Protein AF-A0A1J5WRD7-F1 (afdb_monomer_lite)

Foldseek 3Di:
DDFKFQQPDDPPDDGHRPDDDDDDPQKDKDDKDWQVVDPPDRITDIDIDIDGHPDPCPPPQPFAPVLCVVCVVVLVVDPVVVVFDPDPVSVVVSVVVSSVVSVRGDDDPPPPDD

Radius of gyration: 19.21 Å; chains: 1; bounding box: 38×40×55 Å

Secondary structure (DSSP, 8-state):
----B--S--TTPPP------PPPTTEEE---EE-TT--SSSB--EE--EEEPTT-------B-HHHHHHHHHHHHT-GGGGG--SSHHHHHHHHHHHHHHTT-BPP-------

Structure (mmCIF, N/CA/C/O backbone):
data_AF-A0A1J5WRD7-F1
#
_entry.id   AF-A0A1J5WRD7-F1
#
loop_
_atom_site.group_PDB
_atom_site.id
_atom_site.type_symbol
_atom_site.label_atom_id
_atom_site.label_alt_id
_atom_site.label_comp_id
_atom_site.label_asym_id
_atom_site.label_entity_id
_atom_site.label_seq_id
_atom_site.pdbx_PDB_ins_code
_atom_site.Cartn_x
_atom_site.Cartn_y
_atom_site.Cartn_z
_atom_site.occupancy
_atom_site.B_iso_or_equiv
_atom_site.auth_seq_id
_atom_site.auth_comp_id
_atom_site.auth_asym_id
_atom_site.auth_atom_id
_atom_site.pdbx_PDB_model_num
ATOM 1 N N . ARG A 1 1 ? 0.623 6.295 -19.381 1.00 45.09 1 ARG A N 1
ATOM 2 C CA . ARG A 1 1 ? 1.212 5.093 -18.743 1.00 45.09 1 ARG A CA 1
ATOM 3 C C . ARG A 1 1 ? 2.720 5.178 -18.946 1.00 45.09 1 ARG A C 1
ATOM 5 O O . ARG A 1 1 ? 3.125 5.385 -20.080 1.00 45.09 1 ARG A O 1
ATOM 12 N N . GLY A 1 2 ? 3.513 5.190 -17.873 1.00 43.97 2 GLY A N 1
ATOM 13 C CA . GLY A 1 2 ? 4.979 5.242 -17.940 1.00 43.97 2 GLY A CA 1
ATOM 14 C C . GLY A 1 2 ? 5.543 3.857 -17.643 1.00 43.97 2 GLY A C 1
ATOM 15 O O . GLY A 1 2 ? 5.086 3.233 -16.695 1.00 43.97 2 GLY A O 1
ATOM 16 N N . GLU A 1 3 ? 6.452 3.374 -18.484 1.00 45.34 3 GLU A N 1
ATOM 17 C CA . GLU A 1 3 ? 7.014 2.015 -18.442 1.00 45.34 3 GLU A CA 1
ATOM 18 C C . GLU A 1 3 ? 8.260 1.944 -17.563 1.00 45.34 3 GLU A C 1
ATOM 20 O O . GLU A 1 3 ? 9.189 2.719 -17.769 1.00 45.34 3 GLU A O 1
ATOM 25 N N . THR A 1 4 ? 8.274 1.031 -16.595 1.00 45.94 4 THR A N 1
ATOM 26 C CA . THR A 1 4 ? 9.169 1.067 -15.425 1.00 45.94 4 THR A CA 1
ATOM 27 C C . THR A 1 4 ? 10.047 -0.179 -15.271 1.00 45.94 4 THR A C 1
ATOM 29 O O . THR A 1 4 ? 11.093 -0.116 -14.627 1.00 45.94 4 THR A O 1
ATOM 32 N N . TRP A 1 5 ? 9.702 -1.273 -15.958 1.00 42.44 5 TRP A N 1
ATOM 33 C CA . TRP A 1 5 ? 10.437 -2.533 -15.899 1.00 42.44 5 TRP A CA 1
ATOM 34 C C . TRP A 1 5 ? 11.521 -2.620 -16.972 1.00 42.44 5 TRP A C 1
ATOM 36 O O . TRP A 1 5 ? 11.267 -2.300 -18.139 1.00 42.44 5 TRP A O 1
ATOM 46 N N . ASN A 1 6 ? 12.708 -3.107 -16.596 1.00 51.16 6 ASN A N 1
ATOM 47 C CA . ASN A 1 6 ? 13.838 -3.252 -17.517 1.00 51.16 6 ASN A CA 1
ATOM 48 C C . ASN A 1 6 ? 14.262 -4.708 -17.798 1.00 51.16 6 ASN A C 1
ATOM 50 O O . ASN A 1 6 ? 15.081 -4.909 -18.691 1.00 51.16 6 ASN A O 1
ATOM 54 N N . GLY A 1 7 ? 13.671 -5.707 -17.127 1.00 45.47 7 GLY A N 1
ATOM 55 C CA . GLY A 1 7 ? 13.663 -7.120 -17.532 1.00 45.47 7 GLY A CA 1
ATOM 56 C C . GLY A 1 7 ? 14.998 -7.735 -17.976 1.00 45.47 7 GLY A C 1
ATOM 57 O O . GLY A 1 7 ? 14.955 -8.653 -18.793 1.00 45.47 7 GLY A O 1
ATOM 58 N N . TYR A 1 8 ? 16.142 -7.231 -17.488 1.00 44.09 8 TYR A N 1
ATOM 59 C CA . TYR A 1 8 ? 17.496 -7.601 -17.924 1.00 44.09 8 TYR A CA 1
ATOM 60 C C . TYR A 1 8 ? 17.657 -7.653 -19.457 1.00 44.09 8 TYR A C 1
ATOM 62 O O . TYR A 1 8 ? 17.524 -8.707 -20.069 1.00 44.09 8 TYR A O 1
ATOM 70 N N . PHE A 1 9 ? 17.962 -6.499 -20.068 1.00 50.09 9 PHE A N 1
ATOM 71 C CA . PHE A 1 9 ? 18.587 -6.303 -21.394 1.00 50.09 9 PHE A CA 1
ATOM 72 C C . PHE A 1 9 ? 18.506 -7.478 -22.398 1.00 50.09 9 PHE A C 1
ATOM 74 O O . PHE A 1 9 ? 19.521 -7.957 -22.897 1.00 50.09 9 PHE A O 1
ATOM 81 N N . ALA A 1 10 ? 17.298 -7.914 -22.756 1.00 44.53 10 ALA A N 1
ATOM 82 C CA . ALA A 1 10 ? 17.083 -8.776 -23.911 1.00 44.53 10 ALA A CA 1
ATOM 83 C C . ALA A 1 10 ? 16.577 -7.906 -25.065 1.00 44.53 10 ALA A C 1
ATOM 85 O O . ALA A 1 10 ? 15.419 -7.476 -25.084 1.00 44.53 10 ALA A O 1
ATOM 86 N N . THR A 1 11 ? 17.456 -7.617 -26.024 1.00 46.81 11 THR A N 1
ATOM 87 C CA . THR A 1 11 ? 17.103 -6.951 -27.280 1.00 46.81 11 THR A CA 1
ATOM 88 C C . THR A 1 11 ? 15.912 -7.669 -27.929 1.00 46.81 11 THR A C 1
ATOM 90 O O . THR A 1 11 ? 15.974 -8.861 -28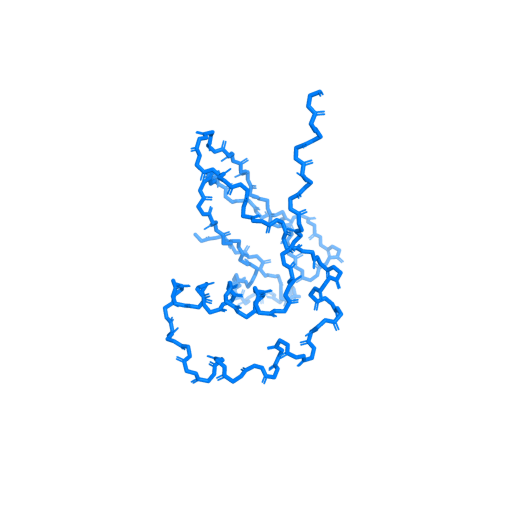.212 1.00 46.81 11 THR A O 1
ATOM 93 N N . GLY A 1 12 ? 14.801 -6.949 -28.133 1.00 49.84 12 GLY A N 1
ATOM 94 C CA . GLY A 1 12 ? 13.600 -7.469 -28.804 1.00 49.84 12 GLY A CA 1
ATOM 95 C C . GLY A 1 12 ? 12.396 -7.797 -27.909 1.00 49.84 12 GLY A C 1
ATOM 96 O O . GLY A 1 12 ? 11.334 -8.115 -28.443 1.00 49.84 12 GLY A O 1
ATOM 97 N N . ARG A 1 13 ? 12.488 -7.685 -26.574 1.00 52.41 13 ARG A N 1
ATOM 98 C CA . ARG A 1 13 ? 11.309 -7.810 -25.691 1.00 52.41 13 ARG A CA 1
ATOM 99 C C . ARG A 1 13 ? 10.575 -6.475 -25.525 1.00 52.41 13 ARG A C 1
ATOM 101 O O . ARG A 1 13 ? 11.197 -5.423 -25.406 1.00 52.41 13 ARG A O 1
ATOM 108 N N . ARG A 1 14 ? 9.236 -6.517 -25.506 1.00 52.53 14 ARG A N 1
ATOM 109 C CA . ARG A 1 14 ? 8.400 -5.345 -25.198 1.00 52.53 14 ARG A CA 1
ATOM 110 C C . ARG A 1 14 ? 8.591 -4.958 -23.730 1.00 52.53 14 ARG A C 1
ATOM 112 O O . ARG A 1 14 ? 8.429 -5.794 -22.842 1.00 52.53 14 ARG A O 1
ATOM 119 N N . TRP A 1 15 ? 8.921 -3.694 -23.495 1.00 56.91 15 TRP A N 1
ATOM 120 C CA . TRP A 1 15 ? 9.018 -3.103 -22.163 1.00 56.91 15 TRP A CA 1
ATOM 121 C C . TRP A 1 15 ? 7.682 -3.263 -21.433 1.00 56.91 15 TRP A C 1
ATOM 123 O O . TRP A 1 15 ? 6.626 -2.994 -22.002 1.00 56.91 15 TRP A O 1
ATOM 133 N N . THR A 1 16 ? 7.718 -3.729 -20.186 1.00 55.75 16 THR A N 1
ATOM 134 C CA . THR A 1 16 ? 6.513 -3.834 -19.349 1.00 55.75 16 THR A CA 1
ATOM 135 C C . THR A 1 16 ? 6.593 -2.763 -18.261 1.00 55.75 16 THR A C 1
ATOM 137 O O . THR A 1 16 ? 7.672 -2.351 -17.862 1.00 55.75 16 THR A O 1
ATOM 140 N N . ALA A 1 17 ? 5.472 -2.215 -17.809 1.00 59.91 17 ALA A N 1
ATOM 141 C CA . ALA A 1 17 ? 5.451 -1.365 -16.621 1.00 59.91 17 ALA A CA 1
ATOM 142 C C . ALA A 1 17 ? 4.966 -2.234 -15.466 1.00 59.91 17 ALA A C 1
ATOM 144 O O . ALA A 1 17 ? 3.821 -2.673 -15.538 1.00 59.91 17 ALA A O 1
ATOM 145 N N . ILE A 1 18 ? 5.807 -2.509 -14.465 1.00 65.56 18 ILE A N 1
ATOM 146 C CA . ILE A 1 18 ? 5.375 -3.259 -13.271 1.00 65.56 18 ILE A CA 1
ATOM 147 C C . ILE A 1 18 ? 5.482 -2.433 -11.987 1.00 65.56 18 ILE A C 1
ATOM 149 O O . ILE A 1 18 ? 4.720 -2.659 -11.052 1.00 65.56 18 ILE A O 1
ATOM 153 N N . ASP A 1 19 ? 6.343 -1.412 -11.956 1.00 63.03 19 ASP A N 1
ATOM 154 C CA . ASP A 1 19 ? 6.315 -0.403 -10.901 1.00 63.03 19 ASP A CA 1
ATOM 155 C C . ASP A 1 19 ? 5.217 0.618 -11.194 1.00 63.03 19 ASP A C 1
ATOM 157 O O . ASP A 1 19 ? 5.237 1.307 -12.222 1.00 63.03 19 ASP A O 1
ATOM 161 N N . HIS A 1 20 ? 4.269 0.738 -10.272 1.00 64.50 20 HIS A N 1
ATOM 162 C CA . HIS A 1 20 ? 3.145 1.657 -10.373 1.00 64.50 20 HIS A CA 1
ATOM 163 C C . HIS A 1 20 ? 3.144 2.638 -9.203 1.00 64.50 20 HIS A C 1
ATOM 165 O O . HIS A 1 20 ? 3.469 2.287 -8.072 1.00 64.50 20 HIS A O 1
ATOM 171 N N . VAL A 1 21 ? 2.734 3.877 -9.478 1.00 65.00 21 VAL A N 1
ATOM 172 C CA . VAL A 1 21 ? 2.458 4.882 -8.447 1.00 65.00 21 VAL A CA 1
ATOM 173 C C . VAL A 1 21 ? 0.962 5.150 -8.459 1.00 65.00 21 VAL A C 1
ATOM 175 O O . VAL A 1 21 ? 0.414 5.540 -9.491 1.00 65.00 21 VAL A O 1
ATOM 178 N N . VAL A 1 22 ? 0.308 4.929 -7.322 1.00 65.44 22 VAL A N 1
ATOM 179 C CA . VAL A 1 22 ? -1.121 5.198 -7.139 1.00 65.44 22 VAL A CA 1
ATOM 180 C C . VAL A 1 22 ? -1.268 6.545 -6.440 1.00 65.44 22 VAL A C 1
ATOM 182 O O . VAL A 1 22 ? -0.678 6.773 -5.385 1.00 65.44 22 VAL A O 1
ATOM 185 N N . GLN A 1 23 ? -2.033 7.451 -7.044 1.00 62.84 23 GLN A N 1
ATOM 186 C CA . GLN A 1 23 ? -2.365 8.740 -6.447 1.00 62.84 23 GLN A CA 1
ATOM 187 C C . GLN A 1 23 ? -3.554 8.555 -5.503 1.00 62.84 23 GLN A C 1
ATOM 189 O O . GLN A 1 23 ? -4.616 8.106 -5.926 1.00 62.84 23 GLN A O 1
ATOM 194 N N . LEU A 1 24 ? -3.366 8.911 -4.235 1.00 57.25 24 LEU A N 1
ATOM 195 C CA . LEU A 1 24 ? -4.443 8.998 -3.251 1.00 57.25 24 LEU A CA 1
ATOM 196 C C . LEU A 1 24 ? -4.899 10.461 -3.121 1.00 57.25 24 LEU A C 1
ATOM 198 O O . LEU A 1 24 ? -4.157 11.379 -3.479 1.00 57.25 24 LEU A O 1
ATOM 202 N N . ASN A 1 25 ? -6.137 10.661 -2.663 1.00 59.47 25 ASN A N 1
ATOM 203 C CA . ASN A 1 25 ? -6.811 11.962 -2.585 1.00 59.47 25 ASN A CA 1
ATOM 204 C C . ASN A 1 25 ? -5.926 13.087 -2.009 1.00 59.47 25 ASN A C 1
ATOM 206 O O . ASN A 1 25 ? -5.140 12.870 -1.091 1.00 59.47 25 ASN A O 1
ATOM 210 N N . GLY A 1 26 ? -6.091 14.307 -2.535 1.00 63.28 26 GLY A N 1
ATOM 211 C CA . GLY A 1 26 ? -5.409 15.516 -2.040 1.00 63.28 26 GLY A CA 1
ATOM 212 C C . GLY A 1 26 ? -4.041 15.811 -2.669 1.00 63.28 26 GLY A C 1
ATOM 213 O O . GLY A 1 26 ? -3.445 16.851 -2.394 1.00 63.28 26 GLY A O 1
ATOM 214 N N . ALA A 1 27 ? -3.549 14.939 -3.548 1.00 68.44 27 ALA A N 1
ATOM 215 C CA . ALA A 1 27 ? -2.345 15.174 -4.338 1.00 68.44 27 ALA A CA 1
ATOM 216 C C . ALA A 1 27 ? -2.703 15.514 -5.793 1.00 68.44 27 ALA A C 1
ATOM 218 O O . ALA A 1 27 ? -3.573 14.872 -6.368 1.00 68.44 27 ALA A O 1
ATOM 219 N N . ARG A 1 28 ? -2.003 16.467 -6.415 1.00 76.25 28 ARG A N 1
ATOM 220 C CA . ARG A 1 28 ? -1.871 16.620 -7.873 1.00 76.25 28 ARG A CA 1
ATOM 221 C C . ARG A 1 28 ? -0.526 16.059 -8.305 1.00 76.25 28 ARG A C 1
ATOM 223 O O . ARG A 1 28 ? 0.497 16.343 -7.685 1.00 76.25 28 ARG A O 1
ATOM 230 N N . THR A 1 29 ? -0.506 15.278 -9.377 1.00 78.56 29 THR A N 1
ATOM 231 C CA . THR A 1 29 ? 0.727 14.680 -9.895 1.00 78.56 29 THR A CA 1
ATOM 232 C C . THR A 1 29 ? 1.134 15.321 -11.220 1.00 78.56 29 THR A C 1
ATOM 234 O O . THR A 1 29 ? 0.304 15.671 -12.058 1.00 78.56 29 THR A O 1
ATOM 237 N N . GLY A 1 30 ? 2.439 15.530 -11.395 1.00 76.00 30 GLY A N 1
ATOM 238 C CA . GLY A 1 30 ? 3.033 15.974 -12.654 1.00 76.00 30 GLY A CA 1
ATOM 239 C C . GLY A 1 30 ? 3.272 14.812 -13.622 1.00 76.00 30 GLY A C 1
ATOM 240 O O . GLY A 1 30 ? 2.925 13.664 -13.358 1.00 76.00 30 GLY A O 1
ATOM 241 N N . LYS A 1 31 ? 3.930 15.079 -14.756 1.00 79.75 31 LYS A N 1
ATOM 242 C CA . LYS A 1 31 ? 4.293 14.015 -15.711 1.00 79.75 31 LYS A CA 1
ATOM 243 C C . LYS A 1 31 ? 5.308 13.045 -15.095 1.00 79.75 31 LYS A C 1
ATOM 245 O O . LYS A 1 31 ? 6.392 13.462 -14.681 1.00 79.75 31 LYS A O 1
ATOM 250 N N . THR A 1 32 ? 4.984 11.753 -15.109 1.00 79.00 32 THR A N 1
ATOM 251 C CA . THR A 1 32 ? 5.897 10.663 -14.740 1.00 79.00 32 THR A CA 1
ATOM 252 C C . THR A 1 32 ? 7.124 10.649 -15.655 1.00 79.00 32 THR A C 1
ATOM 254 O O . THR A 1 32 ? 6.995 10.750 -16.876 1.00 79.00 32 THR A O 1
ATOM 257 N N . LYS A 1 33 ? 8.319 10.483 -15.081 1.00 82.50 33 LYS A N 1
ATOM 258 C CA . LYS A 1 33 ? 9.579 10.288 -15.812 1.00 82.50 33 LYS A CA 1
ATOM 259 C C . LYS A 1 33 ? 10.265 9.015 -15.343 1.00 82.50 33 LYS A C 1
ATOM 261 O O . LYS A 1 33 ? 10.308 8.747 -14.150 1.00 82.50 33 LYS A O 1
ATOM 266 N N . VAL A 1 34 ? 10.848 8.274 -16.274 1.00 79.50 34 VAL A N 1
ATOM 267 C CA . VAL A 1 34 ? 11.586 7.040 -15.987 1.00 79.50 34 VAL A CA 1
ATOM 268 C C . VAL A 1 34 ? 13.059 7.299 -16.260 1.00 79.50 34 VAL A C 1
ATOM 270 O O . VAL A 1 34 ? 13.426 7.758 -17.345 1.00 79.50 34 VAL A O 1
ATOM 273 N N . ILE A 1 35 ? 13.907 7.065 -15.263 1.00 81.94 35 ILE A N 1
ATOM 274 C CA . ILE A 1 35 ? 15.337 7.373 -15.311 1.00 81.94 35 ILE A CA 1
ATOM 275 C C . ILE A 1 35 ? 16.082 6.171 -15.900 1.00 81.94 35 ILE A C 1
ATOM 277 O O . ILE A 1 35 ? 16.760 5.426 -15.203 1.00 81.94 35 ILE A O 1
ATOM 281 N N . ARG A 1 36 ? 15.973 6.003 -17.222 1.00 77.12 36 ARG A N 1
ATOM 282 C CA . ARG A 1 36 ? 16.523 4.841 -17.951 1.00 77.12 36 ARG A CA 1
ATOM 283 C C . ARG A 1 36 ? 18.051 4.754 -17.993 1.00 77.12 36 ARG A C 1
ATOM 285 O O . ARG A 1 36 ? 18.602 3.726 -18.356 1.00 77.12 36 ARG A O 1
ATOM 292 N N . ARG A 1 37 ? 18.735 5.839 -17.620 1.00 79.06 37 ARG A N 1
ATOM 293 C CA . ARG A 1 37 ? 20.203 5.902 -17.529 1.00 79.06 37 ARG A CA 1
ATOM 294 C C . ARG A 1 37 ? 20.776 5.223 -16.282 1.00 79.06 37 ARG A C 1
ATOM 296 O O . ARG A 1 37 ? 21.987 5.122 -16.170 1.00 79.06 37 ARG A O 1
ATOM 303 N N . HIS A 1 38 ? 19.933 4.838 -15.324 1.00 73.31 38 HIS A N 1
ATOM 304 C CA . HIS A 1 38 ? 20.370 4.145 -14.117 1.00 73.31 38 HIS A CA 1
ATOM 305 C C . HIS A 1 38 ? 20.279 2.637 -14.356 1.00 73.31 38 HIS A C 1
ATOM 307 O O . HIS A 1 38 ? 19.182 2.097 -14.429 1.00 73.31 38 HIS A O 1
ATOM 313 N N . THR A 1 39 ? 21.421 1.981 -14.546 1.00 75.81 39 THR A N 1
ATOM 314 C CA . THR A 1 39 ? 21.505 0.567 -14.960 1.00 75.81 39 THR A CA 1
ATOM 315 C C . THR A 1 39 ? 22.085 -0.341 -13.879 1.00 75.81 39 THR A C 1
ATOM 317 O O . THR A 1 39 ? 22.359 -1.504 -14.144 1.00 75.81 39 THR A O 1
ATOM 320 N N . GLU A 1 40 ? 22.299 0.190 -12.674 1.00 75.69 40 GLU A N 1
ATOM 321 C CA . GLU A 1 40 ? 22.832 -0.559 -11.527 1.00 75.69 40 GLU A CA 1
ATOM 322 C C . GLU A 1 40 ? 21.794 -1.517 -10.916 1.00 75.69 40 GLU A C 1
ATOM 324 O O . GLU A 1 40 ? 22.153 -2.401 -10.145 1.00 75.69 40 GLU A O 1
ATOM 329 N N . LEU A 1 41 ? 20.515 -1.357 -11.279 1.00 72.06 41 LEU A N 1
ATOM 330 C CA . LEU A 1 41 ? 19.392 -2.187 -10.852 1.00 72.06 41 LEU A CA 1
ATOM 331 C C . LEU A 1 41 ? 18.636 -2.754 -12.061 1.00 72.06 41 LEU A C 1
ATOM 333 O O . LEU A 1 41 ? 18.619 -2.185 -13.157 1.00 72.06 41 LEU A O 1
ATOM 337 N N . ASP A 1 42 ? 17.930 -3.849 -11.821 1.00 68.25 42 ASP A N 1
ATOM 338 C CA . ASP A 1 42 ? 17.023 -4.538 -12.747 1.00 68.25 42 ASP A CA 1
ATOM 339 C C . ASP A 1 42 ? 15.664 -3.825 -12.941 1.00 68.25 42 ASP A C 1
ATOM 341 O O . ASP A 1 42 ? 14.759 -4.323 -13.616 1.00 68.25 42 ASP A O 1
ATOM 345 N N . HIS A 1 43 ? 15.524 -2.625 -12.369 1.00 68.62 43 HIS A N 1
ATOM 346 C CA . HIS A 1 43 ? 14.385 -1.727 -12.538 1.00 68.62 43 HIS A CA 1
ATOM 347 C C . HIS A 1 43 ? 14.869 -0.289 -12.731 1.00 68.62 43 HIS A C 1
ATOM 349 O O . HIS A 1 43 ? 15.893 0.123 -12.178 1.00 68.62 43 HIS 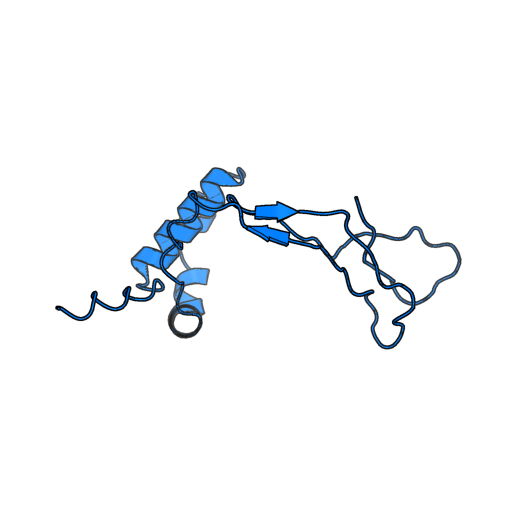A O 1
ATOM 355 N N . TRP A 1 44 ? 14.125 0.507 -13.505 1.00 78.19 44 TRP A N 1
ATOM 356 C CA . TRP A 1 44 ? 14.452 1.921 -13.670 1.00 78.19 44 TRP A CA 1
ATOM 357 C C . TRP A 1 44 ? 13.715 2.792 -12.657 1.00 78.19 44 TRP A C 1
ATOM 359 O O . TRP A 1 44 ? 12.492 2.700 -12.549 1.00 78.19 44 TRP A O 1
ATOM 369 N N . PRO A 1 45 ? 14.409 3.732 -11.991 1.00 79.81 45 PRO A N 1
ATOM 370 C CA . PRO A 1 45 ? 13.756 4.648 -11.074 1.00 79.81 45 PRO A CA 1
ATOM 371 C C . PRO A 1 45 ? 12.658 5.463 -11.761 1.00 79.81 45 PRO A C 1
ATOM 373 O O . PRO A 1 45 ? 12.850 6.031 -12.843 1.00 79.81 45 PRO A O 1
ATOM 376 N N . VAL A 1 46 ? 11.522 5.583 -11.081 1.00 79.38 46 VAL A N 1
ATOM 377 C CA . VAL A 1 46 ? 10.369 6.367 -11.525 1.00 79.38 46 VAL A CA 1
ATOM 378 C C . VAL A 1 46 ? 10.301 7.644 -10.708 1.00 79.38 46 VAL A C 1
ATOM 380 O O . VAL A 1 46 ? 10.238 7.616 -9.483 1.00 79.38 46 VAL A O 1
ATOM 383 N N . ARG A 1 47 ? 10.292 8.789 -11.385 1.00 81.56 47 ARG A N 1
ATOM 384 C CA . ARG A 1 47 ? 10.137 10.101 -10.764 1.00 81.56 47 ARG A CA 1
ATOM 385 C C . ARG A 1 47 ? 8.768 10.670 -11.101 1.00 81.56 47 ARG A C 1
ATOM 387 O O . ARG A 1 47 ? 8.454 10.887 -12.272 1.00 81.56 47 ARG A O 1
ATOM 394 N N . LEU A 1 48 ? 7.992 10.976 -10.067 1.00 81.00 48 LEU A N 1
ATOM 395 C CA . LEU A 1 48 ? 6.700 11.641 -10.177 1.00 81.00 48 LEU A CA 1
ATOM 396 C C . LEU A 1 48 ? 6.707 12.903 -9.306 1.00 81.00 48 LEU A C 1
ATOM 398 O O . LEU A 1 48 ? 6.828 12.786 -8.089 1.00 81.00 48 LEU A O 1
ATOM 402 N N . PRO A 1 49 ? 6.626 14.111 -9.889 1.00 81.38 49 PRO A N 1
ATOM 403 C CA . PRO A 1 49 ? 6.395 15.321 -9.110 1.00 81.38 49 PRO A CA 1
ATOM 404 C C . PRO A 1 49 ? 5.008 15.257 -8.469 1.00 81.38 49 PRO A C 1
ATOM 406 O O . PRO A 1 49 ? 4.042 14.924 -9.155 1.00 81.38 49 PRO A O 1
ATOM 409 N N . VAL A 1 50 ? 4.910 15.591 -7.185 1.00 79.12 50 VAL A N 1
ATOM 410 C CA . VAL A 1 50 ? 3.643 15.618 -6.448 1.00 79.12 50 VAL A CA 1
ATOM 411 C C . VAL A 1 50 ? 3.489 16.985 -5.794 1.00 79.12 50 VAL A C 1
ATOM 413 O O . VAL A 1 50 ? 4.412 17.471 -5.145 1.00 79.12 50 VAL A O 1
ATOM 416 N N . THR A 1 51 ? 2.326 17.599 -5.972 1.00 79.44 51 THR A N 1
ATOM 417 C CA . THR A 1 51 ? 1.911 18.832 -5.305 1.00 79.44 51 THR A CA 1
ATOM 418 C C . THR A 1 51 ?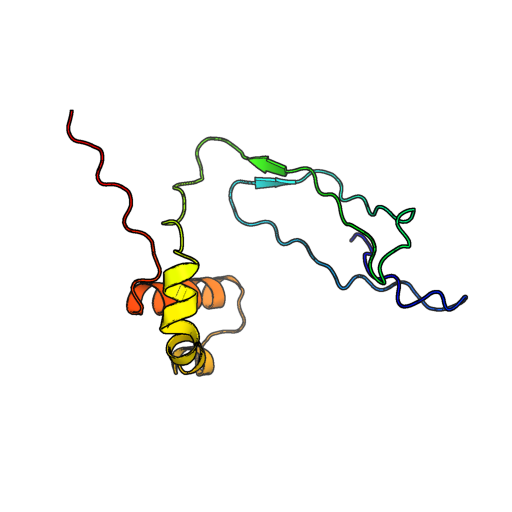 0.723 18.497 -4.420 1.00 79.44 51 THR A C 1
ATOM 420 O O . THR A 1 51 ? -0.276 17.981 -4.908 1.00 79.44 51 THR A O 1
ATOM 423 N N . LEU A 1 52 ? 0.825 18.762 -3.123 1.00 70.75 52 LEU A N 1
ATOM 424 C CA . LEU A 1 52 ? -0.299 18.589 -2.204 1.00 70.75 52 LEU A CA 1
ATOM 425 C C . LEU A 1 52 ? -1.195 19.826 -2.306 1.00 70.75 52 LEU A C 1
ATOM 427 O O . LEU A 1 52 ? -0.704 20.947 -2.171 1.00 70.75 52 LEU A O 1
ATOM 431 N N . GLU A 1 53 ? -2.483 19.639 -2.583 1.00 68.94 53 GLU A N 1
ATOM 432 C CA . GLU A 1 53 ? -3.430 20.755 -2.604 1.00 68.94 53 GLU A CA 1
ATOM 433 C C . GLU A 1 53 ? -3.889 21.045 -1.174 1.00 68.94 53 GLU A C 1
ATOM 435 O O . GLU A 1 53 ? -4.400 20.164 -0.479 1.00 68.94 53 GLU A 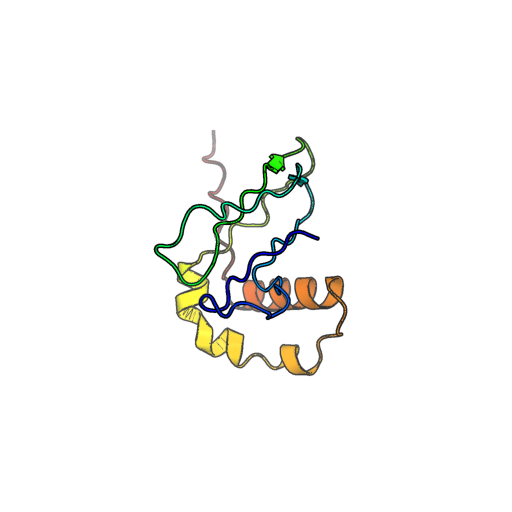O 1
ATOM 440 N N . GLY A 1 54 ? -3.673 22.277 -0.711 1.00 58.28 54 GLY A N 1
ATOM 441 C CA . GLY A 1 54 ? -4.065 22.694 0.633 1.00 58.28 54 GLY A CA 1
ATOM 442 C C . GLY A 1 54 ? -5.580 22.613 0.835 1.00 58.28 54 GLY A C 1
ATOM 443 O O . GLY A 1 54 ? -6.344 23.069 -0.011 1.00 58.28 54 GLY A O 1
ATOM 444 N N . GLY A 1 55 ? -6.002 22.058 1.975 1.00 55.66 55 GLY A N 1
ATOM 445 C CA . GLY A 1 55 ? -7.396 22.091 2.442 1.00 55.66 55 GLY A CA 1
ATOM 446 C C . GLY A 1 55 ? -8.149 20.756 2.452 1.00 55.66 55 GLY A C 1
ATOM 447 O O . GLY A 1 55 ? -9.274 20.722 2.935 1.00 55.66 55 GLY A O 1
ATOM 448 N N . GLY A 1 56 ? -7.556 19.657 1.972 1.00 49.03 56 GLY A N 1
ATOM 449 C CA . GLY A 1 56 ? -8.257 18.366 1.850 1.00 49.03 56 GLY A CA 1
ATOM 450 C C . GLY A 1 56 ? -7.603 17.164 2.528 1.00 49.03 56 GLY A C 1
ATOM 451 O O . GLY A 1 56 ? -8.099 16.052 2.376 1.00 49.03 56 GLY A O 1
ATOM 452 N N . ILE A 1 57 ? -6.500 17.344 3.253 1.00 48.06 57 ILE A N 1
ATOM 453 C CA . ILE A 1 57 ? -5.840 16.243 3.957 1.00 48.06 57 ILE A CA 1
ATOM 454 C C . ILE A 1 57 ? -6.001 16.516 5.445 1.00 48.06 57 ILE A C 1
ATOM 456 O O . ILE A 1 57 ? -5.121 17.071 6.097 1.00 48.06 57 ILE A O 1
ATOM 460 N N . GLN A 1 58 ? -7.150 16.122 5.996 1.00 44.53 58 GLN A N 1
ATOM 461 C CA . GLN A 1 58 ? -7.113 15.625 7.364 1.00 44.53 58 GLN A CA 1
ATOM 462 C C . GLN A 1 58 ? -6.073 14.506 7.300 1.00 44.53 58 GLN A C 1
ATOM 464 O O . GLN A 1 58 ? -6.305 13.546 6.563 1.00 44.53 58 GLN A O 1
ATOM 469 N N . GLU A 1 59 ? -4.886 14.690 7.899 1.00 43.22 59 GLU A N 1
ATOM 470 C CA . GLU A 1 59 ? -3.875 13.632 7.902 1.00 43.22 59 GLU A CA 1
ATOM 471 C C . GLU A 1 59 ? -4.600 12.368 8.359 1.00 43.22 59 GLU A C 1
ATOM 473 O O . GLU A 1 59 ? -5.116 12.353 9.485 1.00 43.22 59 GLU A O 1
ATOM 478 N N . PRO A 1 60 ? -4.750 11.345 7.489 1.00 53.69 60 PRO A N 1
ATOM 479 C CA . PRO A 1 60 ? -5.342 10.104 7.935 1.00 53.69 60 PRO A CA 1
ATOM 480 C C . PRO A 1 60 ? -4.502 9.688 9.139 1.00 53.69 60 PRO A C 1
ATOM 482 O O . PRO A 1 60 ? -3.273 9.795 9.050 1.00 53.69 60 PRO A O 1
ATOM 485 N N . PRO A 1 61 ? -5.130 9.327 10.275 1.00 59.75 61 PRO A N 1
ATOM 486 C CA . PRO A 1 61 ? -4.416 9.128 11.528 1.00 59.75 61 PRO A CA 1
ATOM 487 C C . PRO A 1 61 ? -3.153 8.322 11.237 1.00 59.75 61 PRO A C 1
ATOM 489 O O . PRO A 1 61 ? -3.248 7.276 10.594 1.00 59.75 61 PRO A O 1
ATOM 492 N N . MET A 1 62 ? -1.964 8.857 11.554 1.00 72.62 62 MET A N 1
ATOM 493 C CA . MET A 1 62 ? -0.737 8.275 10.999 1.00 72.62 62 MET A CA 1
ATOM 494 C C . MET A 1 62 ? -0.681 6.806 11.408 1.00 72.62 62 MET A C 1
ATOM 496 O O . MET A 1 62 ? -0.672 6.502 12.599 1.00 72.62 62 MET A O 1
ATOM 500 N N . ILE A 1 63 ? -0.687 5.877 10.457 1.00 79.31 63 ILE A N 1
ATOM 501 C CA . ILE A 1 63 ? -0.602 4.455 10.785 1.00 79.31 63 ILE A CA 1
ATOM 502 C C . ILE A 1 63 ? 0.796 4.210 11.358 1.00 79.31 63 ILE A C 1
ATOM 504 O O . ILE A 1 63 ? 1.814 4.458 10.710 1.00 79.31 63 ILE A O 1
ATOM 508 N N . SER A 1 64 ? 0.865 3.723 12.592 1.00 81.62 64 SER A N 1
ATOM 509 C CA . SER A 1 64 ? 2.119 3.347 13.225 1.00 81.62 64 SER A CA 1
ATOM 510 C C . SER A 1 64 ? 2.673 2.099 12.545 1.00 81.62 64 SER A C 1
ATOM 512 O O . SER A 1 64 ? 2.204 0.982 12.765 1.00 81.62 64 SER A O 1
ATOM 514 N N . ARG A 1 65 ? 3.734 2.274 11.748 1.00 78.81 65 ARG A N 1
ATOM 515 C CA . ARG A 1 65 ? 4.471 1.168 11.110 1.00 78.81 65 ARG A CA 1
ATOM 516 C C . ARG A 1 65 ? 4.926 0.116 12.125 1.00 78.81 65 ARG A C 1
ATOM 518 O O . ARG A 1 65 ? 4.983 -1.068 11.802 1.00 78.81 65 ARG A O 1
ATOM 525 N N . TRP A 1 66 ? 5.252 0.537 13.346 1.00 80.94 66 TRP A N 1
ATOM 526 C CA . TRP A 1 66 ? 5.605 -0.379 14.427 1.00 80.94 66 TRP A CA 1
ATOM 527 C C . TRP A 1 66 ? 4.405 -1.200 14.905 1.00 80.94 66 TRP A C 1
ATOM 529 O O . TRP A 1 66 ? 4.528 -2.413 15.062 1.00 80.94 66 TRP A O 1
ATOM 539 N N . ALA A 1 67 ? 3.241 -0.567 15.083 1.00 84.25 67 ALA A N 1
ATOM 540 C CA . ALA A 1 67 ? 2.021 -1.263 15.482 1.00 84.25 67 ALA A CA 1
ATOM 541 C C . ALA A 1 67 ? 1.606 -2.305 14.434 1.00 84.25 67 ALA A C 1
ATOM 543 O O . ALA A 1 67 ? 1.384 -3.454 14.800 1.00 84.25 67 ALA A O 1
ATOM 544 N N . VAL A 1 68 ? 1.642 -1.947 13.143 1.00 84.38 68 VAL A N 1
ATOM 545 C CA . VAL A 1 68 ? 1.376 -2.886 12.035 1.00 84.38 68 VAL A CA 1
ATOM 546 C C . VAL A 1 68 ? 2.336 -4.071 12.066 1.00 84.38 68 VAL A C 1
ATOM 548 O O . VAL A 1 68 ? 1.915 -5.215 11.947 1.00 84.38 68 VAL A O 1
ATOM 551 N N . ARG A 1 69 ? 3.639 -3.827 12.261 1.00 83.38 69 ARG A N 1
ATOM 552 C CA . ARG A 1 69 ? 4.630 -4.910 12.363 1.00 83.38 69 ARG A CA 1
ATOM 553 C C . ARG A 1 69 ? 4.346 -5.843 13.536 1.00 83.38 69 ARG A C 1
ATOM 555 O O . ARG A 1 69 ? 4.495 -7.051 13.390 1.00 83.38 69 ARG A O 1
ATOM 562 N N . LYS A 1 70 ? 3.936 -5.293 14.679 1.00 88.44 70 LYS A N 1
ATOM 563 C CA . LYS A 1 70 ? 3.626 -6.070 15.883 1.00 88.44 70 LYS A CA 1
ATOM 564 C C . LYS A 1 70 ? 2.403 -6.975 15.689 1.00 88.44 70 LYS A C 1
ATOM 566 O O . LYS A 1 70 ? 2.406 -8.086 16.203 1.00 88.44 70 LYS A O 1
ATOM 571 N N . THR A 1 71 ? 1.396 -6.523 14.945 1.00 91.69 71 THR A N 1
ATOM 572 C CA . THR A 1 71 ? 0.120 -7.237 14.743 1.00 91.69 71 THR A CA 1
ATOM 573 C C . THR A 1 71 ? -0.005 -7.886 13.360 1.00 91.69 71 THR A C 1
ATOM 575 O O . THR A 1 71 ? -1.071 -8.377 13.004 1.00 91.69 71 THR A O 1
ATOM 578 N N . ALA A 1 72 ? 1.079 -7.950 12.578 1.00 89.19 72 ALA A N 1
ATOM 579 C CA . ALA A 1 72 ? 1.052 -8.372 11.174 1.00 89.19 72 ALA A CA 1
ATOM 580 C C . ALA A 1 72 ? 0.415 -9.754 10.945 1.00 89.19 72 ALA A C 1
ATOM 582 O O . ALA A 1 72 ? -0.330 -9.931 9.986 1.00 89.19 72 ALA A O 1
ATOM 583 N N . ARG A 1 73 ? 0.676 -10.724 11.833 1.00 89.06 73 ARG A N 1
ATOM 584 C CA . ARG A 1 73 ? 0.083 -12.071 11.739 1.00 89.06 73 ARG A CA 1
ATOM 585 C C . ARG A 1 73 ? -1.429 -12.054 11.936 1.00 89.06 73 ARG A C 1
ATOM 587 O O . ARG A 1 73 ? -2.136 -12.774 11.250 1.00 89.06 73 ARG A O 1
ATOM 594 N N . GLU A 1 74 ? -1.912 -11.227 12.854 1.00 92.56 74 GLU A N 1
ATOM 595 C CA . GLU A 1 74 ? -3.341 -11.095 13.132 1.00 92.56 74 GLU A CA 1
ATOM 596 C C . GLU A 1 74 ? -4.064 -10.352 12.012 1.00 92.56 74 GLU A C 1
ATOM 598 O O . GLU A 1 74 ? -5.165 -10.737 11.648 1.00 92.56 74 GLU A O 1
ATOM 603 N N . ILE A 1 75 ? -3.427 -9.320 11.446 1.00 91.56 75 ILE A N 1
ATOM 604 C CA . ILE A 1 75 ? -3.932 -8.618 10.261 1.00 91.56 75 ILE A CA 1
ATOM 605 C C . ILE A 1 75 ? -4.048 -9.602 9.098 1.00 91.56 75 ILE A C 1
ATOM 607 O O . ILE A 1 75 ? -5.078 -9.637 8.444 1.00 91.56 75 ILE A O 1
ATOM 611 N N . ALA A 1 76 ? -3.020 -10.415 8.847 1.00 89.94 76 ALA A N 1
ATOM 612 C CA . ALA A 1 76 ? -3.031 -11.378 7.746 1.00 89.94 76 ALA A CA 1
ATOM 613 C C . ALA A 1 76 ? -4.077 -12.494 7.919 1.00 89.94 76 ALA A C 1
ATOM 615 O O . ALA A 1 76 ? -4.548 -13.033 6.926 1.00 89.94 76 ALA A O 1
ATOM 616 N N . ALA A 1 77 ? -4.434 -12.833 9.159 1.00 92.75 77 ALA A N 1
ATOM 617 C CA . ALA A 1 77 ? -5.419 -13.864 9.483 1.00 92.75 77 ALA A CA 1
ATOM 618 C C . ALA A 1 77 ? -6.853 -13.320 9.654 1.00 92.75 77 ALA A C 1
ATOM 620 O O . ALA A 1 77 ? -7.725 -14.051 10.121 1.00 92.75 77 ALA A O 1
ATOM 621 N N . ASP A 1 78 ? -7.100 -12.042 9.353 1.00 93.31 78 ASP A N 1
ATOM 622 C CA . ASP A 1 78 ? -8.407 -11.420 9.561 1.00 93.31 78 ASP A CA 1
ATOM 623 C C . ASP A 1 78 ? -9.438 -11.944 8.546 1.00 93.31 78 ASP A C 1
ATOM 625 O O . ASP A 1 78 ? -9.244 -11.848 7.337 1.00 93.31 78 ASP A O 1
ATOM 629 N N . SER A 1 79 ? -10.553 -12.502 9.022 1.00 93.00 79 SER A N 1
ATOM 630 C CA . SER A 1 79 ? -11.555 -13.139 8.152 1.00 93.00 79 SER A CA 1
ATOM 631 C C . SER A 1 79 ? -12.326 -12.148 7.275 1.00 93.00 79 SER A C 1
ATOM 633 O O . SER A 1 79 ? -13.059 -12.556 6.378 1.00 93.00 79 SER A O 1
ATOM 635 N N . SER A 1 80 ? -12.185 -10.840 7.514 1.00 89.69 80 SER A N 1
ATOM 636 C CA . SER A 1 80 ? -12.795 -9.810 6.666 1.00 89.69 80 SER A CA 1
ATOM 637 C C . SER A 1 80 ? -12.230 -9.782 5.240 1.00 89.69 80 SER A C 1
ATOM 639 O O . SER A 1 80 ? -12.917 -9.316 4.327 1.00 89.69 80 SER A O 1
ATOM 641 N N . TRP A 1 81 ? -11.027 -10.324 5.009 1.00 88.38 81 TRP A N 1
ATOM 642 C CA . TRP A 1 81 ? -10.439 -10.405 3.667 1.00 88.38 81 TRP A CA 1
ATOM 643 C C . TRP A 1 81 ? -11.247 -11.284 2.715 1.00 88.38 81 TRP A C 1
ATOM 645 O O . TRP A 1 81 ? -11.382 -10.933 1.545 1.00 88.38 81 TRP A O 1
ATOM 655 N N . ASP A 1 82 ? -11.841 -12.364 3.223 1.00 88.19 82 ASP A N 1
ATOM 656 C CA . ASP A 1 82 ? -12.592 -13.330 2.414 1.00 88.19 82 ASP A CA 1
ATOM 657 C C . ASP A 1 82 ? -13.911 -12.751 1.875 1.00 88.19 82 ASP A C 1
ATOM 659 O O . ASP A 1 82 ? -14.433 -13.215 0.863 1.00 88.19 82 ASP A O 1
ATOM 663 N N . GLY A 1 83 ? -14.451 -11.727 2.545 1.00 81.62 83 GLY A N 1
ATOM 664 C CA . GLY A 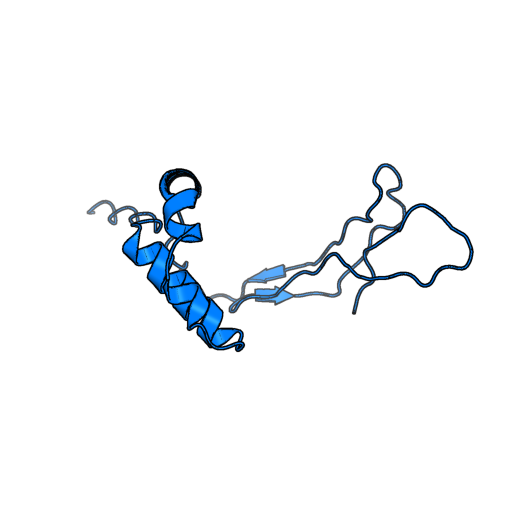1 83 ? -15.712 -11.068 2.194 1.00 81.62 83 GLY A CA 1
ATOM 665 C C . GLY A 1 83 ? -15.556 -9.674 1.588 1.00 81.62 83 GLY A C 1
ATOM 666 O O . GLY A 1 83 ? -16.550 -8.965 1.452 1.00 81.62 83 GLY A O 1
ATOM 667 N N . THR A 1 84 ? -14.332 -9.236 1.279 1.00 80.38 84 THR A N 1
ATOM 668 C CA . THR A 1 84 ? -14.101 -7.876 0.777 1.00 80.38 84 THR A CA 1
ATOM 669 C C . THR A 1 84 ? -14.411 -7.775 -0.715 1.00 80.38 84 THR A C 1
ATOM 671 O O . THR A 1 84 ? -13.789 -8.450 -1.536 1.00 80.38 84 THR A O 1
ATOM 674 N N . ASP A 1 85 ? -15.338 -6.882 -1.071 1.00 79.00 85 ASP A N 1
ATOM 675 C CA . ASP A 1 85 ? -15.662 -6.567 -2.465 1.00 79.00 85 ASP A CA 1
ATOM 676 C C . ASP A 1 85 ? -14.424 -6.103 -3.248 1.00 79.00 85 ASP A C 1
ATOM 678 O O . ASP A 1 85 ? -13.558 -5.390 -2.738 1.00 79.00 85 ASP A O 1
ATOM 682 N N . SER A 1 86 ? -14.366 -6.447 -4.537 1.00 77.56 86 SER A N 1
ATOM 683 C CA . SER A 1 86 ? -13.209 -6.170 -5.404 1.00 77.56 86 SER A CA 1
ATOM 684 C C . SER A 1 86 ? -13.055 -4.699 -5.819 1.00 77.56 86 SER A C 1
ATOM 686 O O . SER A 1 86 ? -12.223 -4.385 -6.673 1.00 77.56 86 SER A O 1
ATOM 688 N N . THR A 1 87 ? -13.867 -3.790 -5.274 1.00 85.00 87 THR A N 1
ATOM 689 C CA . THR A 1 87 ? -13.743 -2.357 -5.555 1.00 85.00 87 THR A CA 1
ATOM 690 C C . THR A 1 87 ? -12.633 -1.746 -4.709 1.00 85.00 87 THR A C 1
ATOM 692 O O . THR A 1 87 ? -12.348 -2.174 -3.588 1.00 85.00 87 THR A O 1
ATOM 695 N N . VAL A 1 88 ? -11.988 -0.714 -5.251 1.00 76.88 88 VAL A N 1
ATOM 696 C CA . VAL A 1 88 ? -10.892 -0.022 -4.561 1.00 76.88 88 VAL A CA 1
ATOM 697 C C . VAL A 1 88 ? -11.400 0.618 -3.270 1.00 76.88 88 VAL A C 1
ATOM 699 O O . VAL A 1 88 ? -10.733 0.559 -2.239 1.00 76.88 88 VAL A O 1
ATOM 702 N N . GLU A 1 89 ? -12.601 1.186 -3.311 1.00 80.00 89 GLU A N 1
ATOM 703 C CA . GLU A 1 89 ? -13.246 1.859 -2.191 1.00 80.00 89 GLU A CA 1
ATOM 704 C C . GLU A 1 89 ? -13.587 0.878 -1.062 1.00 80.00 89 GLU A C 1
ATOM 706 O O . GLU A 1 89 ? -13.316 1.167 0.107 1.00 80.00 89 GLU A O 1
ATOM 711 N N . ALA A 1 90 ? -14.130 -0.300 -1.393 1.00 78.31 90 ALA A N 1
ATOM 712 C CA . ALA A 1 90 ? -14.436 -1.326 -0.401 1.00 78.31 90 ALA A CA 1
ATOM 713 C C . ALA A 1 90 ? -13.161 -1.882 0.239 1.00 78.31 90 ALA A C 1
ATOM 715 O O . ALA A 1 90 ? -13.071 -1.960 1.463 1.00 78.31 90 ALA A O 1
ATOM 716 N N . PHE A 1 91 ? -12.133 -2.160 -0.565 1.00 83.62 91 PHE A N 1
ATOM 717 C CA . PHE A 1 91 ? -10.851 -2.639 -0.058 1.00 83.62 91 PHE A CA 1
ATOM 718 C C . PHE A 1 91 ? -10.174 -1.636 0.888 1.00 83.62 91 PHE A C 1
ATOM 720 O O . PHE A 1 91 ? -9.661 -2.011 1.946 1.00 83.62 91 PHE A O 1
ATOM 727 N N . GLN A 1 92 ? -10.209 -0.341 0.554 1.00 82.75 92 GLN A N 1
ATOM 728 C CA . GLN A 1 92 ? -9.691 0.722 1.421 1.00 82.75 92 GLN A CA 1
ATOM 729 C C . GLN A 1 92 ? -10.451 0.800 2.747 1.00 82.75 92 GLN A C 1
ATOM 731 O O . GLN A 1 92 ? -9.832 0.973 3.804 1.00 82.75 92 GLN A O 1
ATOM 736 N N . LYS A 1 93 ? -11.778 0.647 2.704 1.00 86.00 93 LYS A N 1
ATOM 737 C CA . LYS A 1 93 ? -12.617 0.615 3.901 1.00 86.00 93 LYS A CA 1
ATOM 738 C C . LYS A 1 93 ? -12.254 -0.572 4.800 1.00 86.00 93 LYS A C 1
ATOM 740 O O . LYS A 1 93 ? -11.965 -0.337 5.975 1.00 86.00 93 LYS A O 1
ATOM 745 N N . THR A 1 94 ? -12.162 -1.789 4.253 1.00 89.38 94 THR A N 1
ATOM 746 C CA . THR A 1 94 ? -11.753 -2.983 5.015 1.00 89.38 94 THR A CA 1
ATOM 747 C C . THR A 1 94 ? -10.373 -2.792 5.641 1.00 89.38 94 THR A C 1
ATOM 749 O O . THR A 1 94 ? -10.202 -2.997 6.842 1.00 89.38 94 THR A O 1
ATOM 752 N N . CYS A 1 95 ? -9.391 -2.306 4.870 1.00 87.62 95 CYS A N 1
ATOM 753 C CA . CYS A 1 95 ? -8.056 -1.997 5.392 1.00 87.62 95 CYS A CA 1
ATOM 754 C C . CYS A 1 95 ? -8.122 -1.062 6.608 1.00 87.62 95 CYS A C 1
ATOM 756 O O . CYS A 1 95 ? -7.474 -1.303 7.628 1.00 87.62 95 CYS A O 1
ATOM 758 N N . GLY A 1 96 ? -8.921 0.003 6.516 1.00 87.62 96 GLY A N 1
ATOM 759 C CA . GLY A 1 96 ? -9.108 0.945 7.612 1.00 87.62 96 GLY A CA 1
ATOM 760 C C . GLY A 1 96 ? -9.740 0.310 8.853 1.00 87.62 96 GLY A C 1
ATOM 761 O O . GLY A 1 96 ? -9.337 0.625 9.972 1.00 87.62 96 GLY A O 1
ATOM 762 N N . GLU A 1 97 ? -10.710 -0.584 8.680 1.00 90.06 97 GLU A N 1
ATOM 763 C CA . GLU A 1 97 ? -11.390 -1.282 9.776 1.00 90.06 97 GLU A CA 1
ATOM 764 C C . GLU A 1 97 ? -10.467 -2.275 10.488 1.00 90.06 97 GLU A C 1
ATOM 766 O O . GLU A 1 97 ? -10.330 -2.195 11.713 1.00 90.06 97 GLU A O 1
ATOM 771 N N . VAL A 1 98 ? -9.746 -3.113 9.738 1.00 91.56 98 VAL A N 1
ATOM 772 C CA . VAL A 1 98 ? -8.779 -4.078 10.288 1.00 91.56 98 VAL A CA 1
ATOM 773 C C . VAL A 1 98 ? -7.680 -3.355 11.068 1.00 91.56 98 VAL A C 1
ATOM 775 O O . VAL A 1 98 ? -7.392 -3.681 12.222 1.00 91.56 98 VAL A O 1
ATOM 778 N N . LEU A 1 99 ? -7.102 -2.297 10.494 1.00 90.19 99 LEU A N 1
ATOM 779 C CA . LEU A 1 99 ? -6.072 -1.509 11.174 1.00 90.19 99 LEU A CA 1
ATOM 780 C C . LEU A 1 99 ? -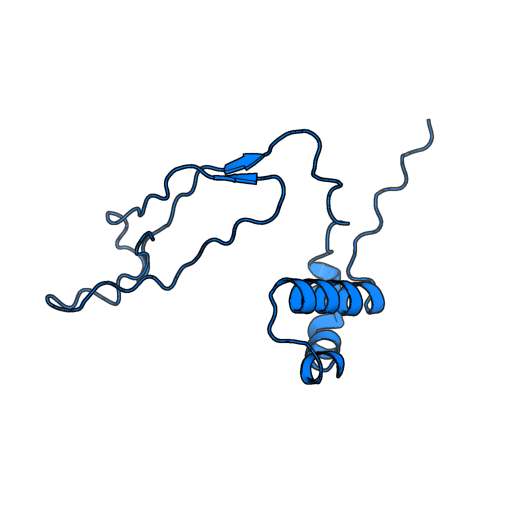6.605 -0.812 12.436 1.00 90.19 99 LEU A C 1
ATOM 782 O O . LEU A 1 99 ? -5.867 -0.670 13.417 1.00 90.19 99 LEU A O 1
ATOM 786 N N . ARG A 1 100 ? -7.881 -0.403 12.450 1.00 88.19 100 ARG A N 1
ATOM 787 C CA . ARG A 1 100 ? -8.518 0.227 13.618 1.00 88.19 100 ARG A CA 1
ATOM 788 C C . ARG A 1 100 ? -8.744 -0.783 14.730 1.00 88.19 100 ARG A C 1
ATOM 790 O O . ARG A 1 100 ? -8.375 -0.497 15.868 1.00 88.19 100 ARG A O 1
ATOM 797 N N . ALA A 1 101 ? -9.253 -1.966 14.396 1.00 89.56 101 ALA A N 1
ATOM 798 C CA . ALA A 1 101 ? -9.436 -3.063 15.342 1.00 89.56 101 ALA A CA 1
ATOM 799 C C . ALA A 1 101 ? -8.114 -3.456 16.023 1.00 89.56 101 ALA A C 1
ATOM 801 O O . ALA A 1 101 ? -8.094 -3.783 17.208 1.00 89.56 101 ALA A O 1
ATOM 802 N N . ARG A 1 102 ? -6.984 -3.344 15.310 1.00 89.62 102 ARG A N 1
ATOM 803 C CA . ARG A 1 102 ? -5.641 -3.648 15.840 1.00 89.62 102 ARG A CA 1
ATOM 804 C C . ARG A 1 102 ? -4.889 -2.445 16.397 1.00 89.62 102 ARG A C 1
ATOM 806 O O . ARG A 1 102 ? -3.683 -2.535 16.614 1.00 89.62 102 ARG A O 1
ATOM 813 N N . SER A 1 103 ? -5.570 -1.318 16.624 1.00 87.38 103 SER A N 1
ATOM 814 C CA . SER A 1 103 ? -4.968 -0.093 17.176 1.00 87.38 103 SER A CA 1
ATOM 815 C C . SER A 1 103 ? -3.703 0.353 16.424 1.00 87.38 103 SER A C 1
ATOM 817 O O . SER A 1 103 ? -2.749 0.855 17.018 1.00 87.38 103 SER A O 1
ATOM 819 N N . CYS A 1 104 ? -3.673 0.139 15.106 1.00 87.00 104 CYS A N 1
ATOM 820 C CA . CYS A 1 104 ? -2.515 0.456 14.271 1.00 87.00 104 CYS A CA 1
ATOM 821 C C . CYS A 1 104 ? -2.419 1.944 13.937 1.00 87.00 104 CYS A C 1
ATOM 823 O O . CYS A 1 104 ? -1.376 2.411 13.491 1.00 87.00 104 CYS A O 1
ATOM 825 N N . PHE A 1 105 ? -3.480 2.701 14.180 1.00 82.38 105 PHE A N 1
ATOM 826 C CA . PHE A 1 105 ? -3.469 4.148 14.079 1.00 82.38 105 PHE A CA 1
ATOM 827 C C . PHE A 1 105 ? -2.705 4.746 15.260 1.00 82.38 105 PHE A C 1
ATOM 829 O O . PHE A 1 105 ? -2.970 4.425 16.421 1.00 82.38 105 PHE A O 1
ATOM 836 N N . SER A 1 106 ? -1.730 5.609 14.972 1.00 69.94 106 SER A N 1
ATOM 837 C CA . SER A 1 106 ? -1.102 6.416 16.010 1.00 69.94 106 SER A CA 1
ATOM 838 C C . SER A 1 106 ? -2.179 7.238 16.703 1.00 69.94 106 SER A C 1
ATOM 840 O O . SER A 1 106 ? -3.115 7.749 16.084 1.00 69.94 106 SER A O 1
ATOM 842 N N . LYS A 1 107 ? -2.042 7.361 18.021 1.00 63.53 107 LYS A N 1
ATOM 843 C CA . LYS A 1 107 ? -2.755 8.409 18.733 1.00 63.53 107 LYS A CA 1
ATOM 844 C C . LYS A 1 107 ? -2.198 9.710 18.173 1.00 63.53 107 LYS A C 1
ATOM 846 O O . LYS A 1 107 ? -0.985 9.916 18.249 1.00 63.53 107 LYS A O 1
ATOM 851 N N . THR A 1 108 ? -3.057 10.557 17.611 1.00 54.09 108 THR A N 1
ATOM 852 C CA . THR A 1 108 ? -2.707 11.962 17.414 1.00 54.09 108 THR A CA 1
ATOM 853 C C . THR A 1 108 ? -2.076 12.439 18.720 1.00 54.09 108 THR A C 1
ATOM 855 O O . THR A 1 108 ? -2.608 12.117 19.795 1.00 54.09 108 THR A O 1
ATOM 858 N N . PRO A 1 109 ? -0.918 13.125 18.687 1.00 49.12 109 PRO A N 1
ATOM 859 C CA . PRO A 1 109 ? -0.460 13.830 19.868 1.00 49.12 109 PRO A CA 1
ATOM 860 C C . PRO A 1 109 ? -1.661 14.645 20.333 1.00 49.12 109 PRO A C 1
ATOM 862 O O . PRO A 1 109 ? -2.188 15.436 19.551 1.00 49.12 109 PRO A O 1
ATOM 865 N N . LYS A 1 110 ? -2.165 14.381 21.550 1.00 47.94 110 LYS A N 1
ATOM 866 C CA . LYS A 1 110 ? -3.119 15.297 22.174 1.00 47.94 110 LYS A CA 1
ATOM 867 C C . LYS A 1 110 ? -2.494 16.668 21.987 1.00 47.94 110 LYS A C 1
ATOM 869 O O . LYS A 1 110 ? -1.326 16.816 22.362 1.00 47.94 110 LYS A O 1
ATOM 874 N N . GLU A 1 111 ? -3.222 17.591 21.360 1.00 45.84 111 GLU A N 1
ATOM 875 C CA . GLU A 1 111 ? -2.871 19.005 21.364 1.00 45.84 111 GLU A CA 1
ATOM 876 C C . GLU A 1 111 ? -2.330 19.291 22.759 1.00 45.84 111 GLU A C 1
ATOM 878 O O . GLU A 1 111 ? -3.021 19.050 23.759 1.00 45.84 111 GLU A O 1
ATOM 883 N N . LYS A 1 112 ? -1.032 19.611 22.843 1.00 37.41 112 LYS A N 1
ATOM 884 C CA . LYS A 1 112 ? -0.450 20.041 24.107 1.00 37.41 112 LYS A CA 1
ATOM 885 C C . LYS A 1 112 ? -1.347 21.196 24.532 1.00 37.41 112 LYS A C 1
ATOM 887 O O . LYS A 1 112 ? -1.420 22.184 23.807 1.00 37.41 112 LYS A O 1
ATOM 892 N N . LYS A 1 113 ? -2.114 20.994 25.610 1.00 38.78 113 LYS A N 1
ATOM 893 C CA . LYS A 1 113 ? -2.967 22.033 26.186 1.00 38.78 113 LYS A CA 1
ATOM 894 C C . LYS A 1 113 ? -2.126 23.306 26.296 1.00 38.78 113 LYS A C 1
ATOM 896 O O . LYS A 1 113 ? -0.970 23.201 26.711 1.00 38.78 113 LYS A O 1
ATOM 901 N N . LEU A 1 114 ? -2.734 24.410 25.851 1.00 37.47 114 LEU A N 1
ATOM 902 C CA . LEU A 1 114 ? -2.234 25.783 25.929 1.00 37.47 114 LEU A CA 1
ATOM 903 C C . LEU A 1 114 ? -1.471 26.065 27.227 1.00 37.47 114 LEU A C 1
ATOM 905 O O . LEU A 1 114 ? -1.959 25.618 28.292 1.00 37.47 114 LEU A O 1
#

Sequence (114 aa):
RGETWNGYFATGRRWTAIDHVVQLNGARTGKTKVIRRHTELDHWPVRLPVTLEGGGIQEPPMISRWAVRKTAREIAADSSWDGTDSTVEAFQKTCGEVLRARSCFSKTPKEKKL

pLDDT: mean 71.06, std 16.25, range [37.41, 93.31]